Protein AF-A0A3C1M0F7-F1 (afdb_monomer)

Structure (mmCIF, N/CA/C/O backbone):
data_AF-A0A3C1M0F7-F1
#
_entry.id   AF-A0A3C1M0F7-F1
#
loop_
_atom_site.group_PDB
_atom_site.id
_atom_site.type_symbol
_atom_site.label_atom_id
_atom_site.label_alt_id
_atom_site.label_comp_id
_atom_site.label_asym_id
_atom_site.label_entity_id
_atom_site.label_seq_id
_atom_site.pdbx_PDB_ins_code
_atom_site.Cartn_x
_atom_site.Cartn_y
_atom_site.Cartn_z
_atom_site.occupancy
_atom_site.B_iso_or_equiv
_atom_site.auth_seq_id
_atom_site.auth_comp_id
_atom_site.auth_asym_id
_atom_site.auth_atom_id
_atom_site.pdbx_PDB_model_num
ATOM 1 N N . MET A 1 1 ? 25.701 -29.443 -44.023 1.00 39.25 1 MET A N 1
ATOM 2 C CA . MET A 1 1 ? 26.229 -28.386 -43.135 1.00 39.25 1 MET A CA 1
ATOM 3 C C . MET A 1 1 ? 25.124 -28.023 -42.163 1.00 39.25 1 MET A C 1
ATOM 5 O O . MET A 1 1 ? 24.220 -27.275 -42.509 1.00 39.25 1 MET A O 1
ATOM 9 N N . GLU A 1 2 ? 25.157 -28.676 -41.008 1.00 42.91 2 GLU A N 1
ATOM 10 C CA . GLU A 1 2 ? 24.205 -28.542 -39.907 1.00 42.91 2 GLU A CA 1
ATOM 11 C C . GLU A 1 2 ? 24.481 -27.215 -39.187 1.00 42.91 2 GLU A C 1
ATOM 13 O O . GLU A 1 2 ? 25.615 -26.969 -38.774 1.00 42.91 2 GLU A O 1
ATOM 18 N N . LYS A 1 3 ? 23.494 -26.314 -39.112 1.00 41.78 3 LYS A N 1
ATOM 19 C CA . LYS A 1 3 ? 23.607 -25.095 -38.301 1.00 41.78 3 LYS A CA 1
ATOM 20 C C . LYS A 1 3 ? 23.035 -25.389 -36.923 1.00 41.78 3 LYS A C 1
ATOM 22 O O . LYS A 1 3 ? 21.827 -25.522 -36.758 1.00 41.78 3 LYS A O 1
ATOM 27 N N . ASP A 1 4 ? 23.953 -25.509 -35.977 1.00 45.38 4 ASP A N 1
ATOM 28 C CA . ASP A 1 4 ? 23.699 -25.789 -34.575 1.00 45.38 4 ASP A CA 1
ATOM 29 C C . ASP A 1 4 ? 22.867 -24.676 -33.913 1.00 45.38 4 ASP A C 1
ATOM 31 O O . ASP A 1 4 ? 23.066 -23.475 -34.126 1.00 45.38 4 ASP A O 1
ATOM 35 N N . SER A 1 5 ? 21.887 -25.120 -33.136 1.00 54.31 5 SER A N 1
ATOM 36 C CA . SER A 1 5 ? 20.793 -24.347 -32.556 1.00 54.31 5 SER A CA 1
ATOM 37 C C . SER A 1 5 ? 21.135 -23.979 -31.113 1.00 54.31 5 SER A C 1
ATOM 39 O O . SER A 1 5 ? 20.641 -24.588 -30.171 1.00 54.31 5 SER A O 1
ATOM 41 N N . GLY A 1 6 ? 21.987 -22.977 -30.909 1.00 50.56 6 GLY A N 1
ATOM 42 C CA . GLY A 1 6 ? 22.406 -22.547 -29.571 1.00 50.56 6 GLY A CA 1
ATOM 43 C C . GLY A 1 6 ? 21.498 -21.486 -28.939 1.00 50.56 6 GLY A C 1
ATOM 44 O O . GLY A 1 6 ? 21.953 -20.367 -28.701 1.00 50.56 6 GLY A O 1
ATOM 45 N N . GLN A 1 7 ? 20.225 -21.784 -28.650 1.00 59.94 7 GLN A N 1
ATOM 46 C CA . GLN A 1 7 ? 19.413 -20.890 -27.808 1.00 59.94 7 GLN A CA 1
ATOM 47 C C . GLN A 1 7 ? 19.860 -21.018 -26.342 1.00 59.94 7 GLN A C 1
ATOM 49 O O . GLN A 1 7 ? 19.441 -21.920 -25.620 1.00 59.94 7 GLN A O 1
ATOM 54 N N . SER A 1 8 ? 20.728 -20.106 -25.896 1.00 62.81 8 SER A N 1
ATOM 55 C CA . SER A 1 8 ? 21.104 -19.972 -24.485 1.00 62.81 8 SER A CA 1
ATOM 56 C C . SER A 1 8 ? 19.873 -19.584 -23.662 1.00 62.81 8 SER A C 1
ATOM 58 O O . SER A 1 8 ? 19.395 -18.448 -23.708 1.00 62.81 8 SER A O 1
ATOM 60 N N . GLN A 1 9 ? 19.322 -20.562 -22.943 1.00 67.00 9 GLN A N 1
ATOM 61 C CA . GLN A 1 9 ? 18.141 -20.416 -22.100 1.00 67.00 9 GLN A CA 1
ATOM 62 C C . GLN A 1 9 ? 18.490 -19.499 -20.914 1.00 67.00 9 GLN A C 1
ATOM 64 O O . GLN A 1 9 ? 19.048 -19.933 -19.903 1.00 67.00 9 GLN A O 1
ATOM 69 N N . ARG A 1 10 ? 18.214 -18.195 -21.045 1.00 71.81 10 ARG A N 1
ATOM 70 C CA . ARG A 1 10 ? 18.418 -17.235 -19.953 1.00 71.81 10 ARG A CA 1
ATOM 71 C C . ARG A 1 10 ? 17.476 -17.590 -18.809 1.00 71.81 10 ARG A C 1
ATOM 73 O O . ARG A 1 10 ? 16.260 -17.471 -18.940 1.00 71.81 10 ARG A O 1
ATOM 80 N N . ARG A 1 11 ? 18.040 -18.024 -17.682 1.00 77.00 11 ARG A N 1
ATOM 81 C CA . ARG A 1 11 ? 17.268 -18.249 -16.458 1.00 77.00 11 ARG A CA 1
ATOM 82 C C . ARG A 1 11 ? 16.692 -16.910 -15.982 1.00 77.00 11 ARG A C 1
ATOM 84 O O . ARG A 1 11 ? 17.435 -15.927 -15.950 1.00 77.00 11 ARG A O 1
ATOM 91 N N . PRO A 1 12 ? 15.403 -16.848 -15.618 1.00 79.50 12 PRO A N 1
ATOM 92 C CA . PRO A 1 12 ? 14.827 -15.633 -15.064 1.00 79.50 12 PRO A CA 1
ATOM 93 C C . PRO A 1 12 ? 15.518 -15.284 -13.743 1.00 79.50 12 PRO A C 1
ATOM 95 O O . PRO A 1 12 ? 15.748 -16.150 -12.897 1.00 79.50 12 PRO A O 1
ATOM 98 N N . VAL A 1 13 ? 15.847 -14.006 -13.566 1.00 80.06 13 VAL A N 1
ATOM 99 C CA . VAL A 1 13 ? 16.295 -13.481 -12.274 1.00 80.06 13 VAL A CA 1
ATOM 100 C C . VAL A 1 13 ? 15.063 -13.336 -11.388 1.00 80.06 13 VAL A C 1
ATOM 102 O O . VAL A 1 13 ? 14.140 -12.598 -11.727 1.00 80.06 13 VAL A O 1
ATOM 105 N N . VAL A 1 14 ? 15.044 -14.045 -10.262 1.00 78.75 14 VAL A N 1
ATOM 106 C CA . VAL A 1 14 ? 13.967 -13.952 -9.270 1.00 78.75 14 VAL A CA 1
ATOM 107 C C . VAL A 1 14 ? 14.409 -12.992 -8.172 1.00 78.75 14 VAL A C 1
ATOM 109 O O . VAL A 1 14 ? 15.359 -13.272 -7.445 1.00 78.75 14 VAL A O 1
ATOM 112 N N . PHE A 1 15 ? 13.727 -11.853 -8.057 1.00 74.94 15 PHE A N 1
ATOM 113 C CA . PHE A 1 15 ? 13.923 -10.904 -6.964 1.00 74.94 15 PHE A CA 1
ATOM 114 C C . PHE A 1 15 ? 12.846 -11.127 -5.897 1.00 74.94 15 PHE A C 1
ATOM 116 O O . PHE A 1 15 ? 11.655 -11.023 -6.189 1.00 74.94 15 PHE A O 1
ATOM 123 N N . GLN A 1 16 ? 13.258 -11.425 -4.664 1.00 80.06 16 GLN A N 1
ATOM 124 C CA . GLN A 1 16 ? 12.366 -11.565 -3.513 1.00 80.06 16 GLN A CA 1
ATOM 125 C C . GLN A 1 16 ? 12.763 -10.551 -2.442 1.00 80.06 16 GLN A C 1
ATOM 127 O O . GLN A 1 16 ? 13.928 -10.450 -2.067 1.00 80.06 16 GLN A O 1
ATOM 132 N N . HIS A 1 17 ? 11.781 -9.819 -1.925 1.00 75.31 17 HIS A N 1
ATOM 133 C CA . HIS A 1 17 ? 11.976 -8.826 -0.877 1.00 75.31 17 HIS A CA 1
ATOM 134 C C . HIS A 1 17 ? 10.872 -8.958 0.174 1.00 75.31 17 HIS A C 1
ATOM 136 O O . HIS A 1 17 ? 9.712 -9.197 -0.165 1.00 75.31 17 HIS A O 1
ATOM 142 N N . ARG A 1 18 ? 11.230 -8.797 1.452 1.00 88.06 18 ARG A N 1
ATOM 143 C CA . ARG A 1 18 ? 10.291 -8.735 2.577 1.00 88.06 18 ARG A CA 1
ATOM 144 C C . ARG A 1 18 ? 10.555 -7.449 3.345 1.00 88.06 18 ARG A C 1
ATOM 146 O O . ARG A 1 18 ? 11.685 -7.200 3.746 1.00 88.06 18 ARG A O 1
ATOM 153 N N . TYR A 1 19 ? 9.505 -6.676 3.579 1.00 86.00 19 TYR A N 1
ATOM 154 C CA . TYR A 1 19 ? 9.568 -5.432 4.335 1.00 86.00 19 TYR A CA 1
ATOM 155 C C . TYR A 1 19 ? 8.420 -5.365 5.337 1.00 86.00 19 TYR A C 1
ATOM 157 O O . TYR A 1 19 ? 7.318 -5.832 5.048 1.00 86.00 19 TYR A O 1
ATOM 165 N N . VAL A 1 20 ? 8.693 -4.791 6.507 1.00 91.00 20 VAL A N 1
ATOM 166 C CA . VAL A 1 20 ? 7.697 -4.455 7.528 1.00 91.00 20 VAL A CA 1
ATOM 167 C C . VAL A 1 20 ? 7.938 -3.003 7.918 1.00 91.00 20 VAL A C 1
ATOM 169 O O . VAL A 1 20 ? 9.059 -2.638 8.268 1.00 91.00 20 VAL A O 1
ATOM 172 N N . GLY A 1 21 ? 6.893 -2.186 7.830 1.00 87.00 21 GLY A N 1
ATOM 173 C CA . GLY A 1 21 ? 6.900 -0.793 8.265 1.00 87.00 21 GLY A CA 1
ATOM 174 C C . GLY A 1 21 ? 5.827 -0.554 9.321 1.00 87.00 21 GLY A C 1
ATOM 175 O O . GLY A 1 21 ? 4.852 -1.302 9.396 1.00 87.00 21 GLY A O 1
ATOM 176 N N . TYR A 1 22 ? 6.010 0.498 10.114 1.00 91.44 22 TYR A N 1
ATOM 177 C CA . TYR A 1 22 ? 5.020 0.994 11.069 1.00 91.44 22 TYR A CA 1
ATOM 178 C C . TYR A 1 22 ? 4.492 2.345 10.587 1.00 91.44 22 TYR A C 1
ATOM 180 O O . TYR A 1 22 ? 5.242 3.136 10.014 1.00 91.44 22 TYR A O 1
ATOM 188 N N . MET A 1 23 ? 3.203 2.599 10.803 1.00 87.94 23 MET A N 1
ATOM 189 C CA . MET A 1 23 ? 2.550 3.860 10.461 1.00 87.94 23 MET A CA 1
ATOM 190 C C . MET A 1 23 ? 1.507 4.181 11.525 1.00 87.94 23 MET A C 1
ATOM 192 O O . MET A 1 23 ? 0.605 3.379 11.762 1.00 87.94 23 MET A O 1
ATOM 196 N N . ASP A 1 24 ? 1.611 5.369 12.110 1.00 93.69 24 ASP A N 1
ATOM 197 C CA . ASP A 1 24 ? 0.589 5.899 13.005 1.00 93.69 24 ASP A CA 1
ATOM 198 C C . ASP A 1 24 ? -0.530 6.549 12.185 1.00 93.69 24 ASP A C 1
ATOM 200 O O . ASP A 1 24 ? 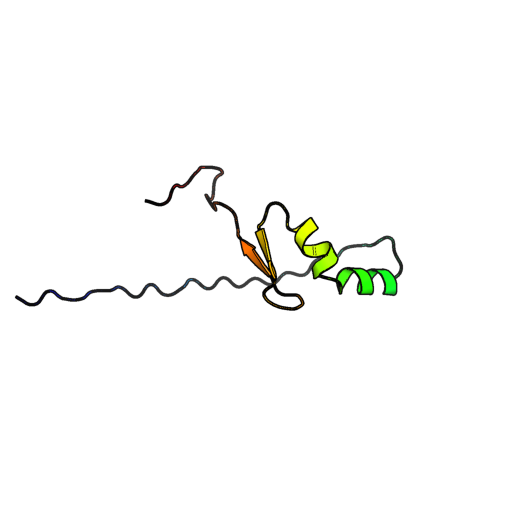-0.278 7.324 11.259 1.00 93.69 24 ASP A O 1
ATOM 204 N N . LEU A 1 25 ? -1.781 6.234 12.523 1.00 91.62 25 LEU A N 1
ATOM 205 C CA . LEU A 1 25 ? -2.966 6.769 11.856 1.00 91.62 25 LEU A CA 1
ATOM 206 C C . LEU A 1 25 ? -3.858 7.492 12.865 1.00 91.62 25 LEU A C 1
ATOM 208 O O . LEU A 1 25 ? -4.207 6.943 13.906 1.00 91.62 25 LEU A O 1
ATOM 212 N N . LEU A 1 26 ? -4.278 8.713 12.525 1.00 95.56 26 LEU A N 1
ATOM 213 C CA . LEU A 1 26 ? -5.211 9.517 13.325 1.00 95.56 26 LEU A CA 1
ATOM 214 C C . LEU A 1 26 ? -6.665 9.072 13.098 1.00 95.56 26 LEU A C 1
ATOM 216 O O . LEU A 1 26 ? -7.499 9.829 12.603 1.00 95.56 26 LEU A O 1
ATOM 220 N N . THR A 1 27 ? -6.964 7.815 13.413 1.00 95.62 27 THR A N 1
ATOM 221 C CA . THR A 1 27 ? -8.312 7.239 13.344 1.00 95.62 27 THR A CA 1
ATOM 222 C C . THR A 1 27 ? -8.435 6.068 14.321 1.00 95.62 27 THR A C 1
ATOM 224 O O . THR A 1 27 ? -7.436 5.604 14.872 1.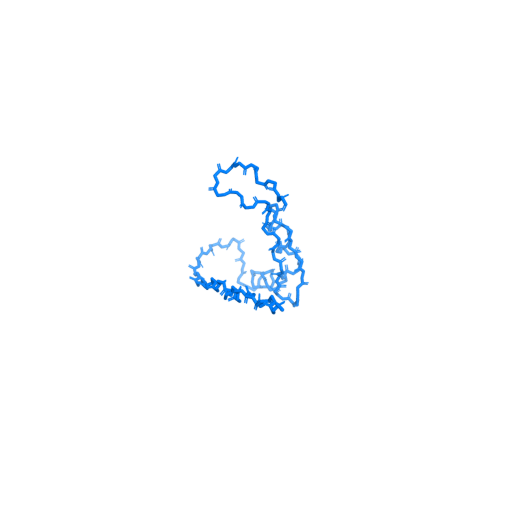00 95.62 27 THR A O 1
ATOM 227 N N . ASP A 1 28 ? -9.653 5.585 14.562 1.00 96.81 28 ASP A N 1
ATOM 228 C CA . ASP A 1 28 ? -9.839 4.369 15.344 1.00 96.81 28 ASP A CA 1
ATOM 229 C C . ASP A 1 28 ? -9.423 3.125 14.545 1.00 96.81 28 ASP A C 1
ATOM 231 O O . ASP A 1 28 ? -9.415 3.096 13.311 1.00 96.81 28 ASP A O 1
ATOM 235 N N . GLN A 1 29 ? -9.104 2.059 15.275 1.00 95.50 29 GLN A N 1
ATOM 236 C CA . GLN A 1 29 ? -8.581 0.829 14.692 1.00 95.50 29 GLN A CA 1
ATOM 237 C C . GLN A 1 29 ? -9.524 0.202 13.655 1.00 95.50 29 GLN A C 1
ATOM 239 O O . GLN A 1 29 ? -9.054 -0.303 12.636 1.00 95.50 29 GLN A O 1
ATOM 244 N N . LYS A 1 30 ? -10.843 0.218 13.888 1.00 96.88 30 LYS A N 1
ATOM 245 C 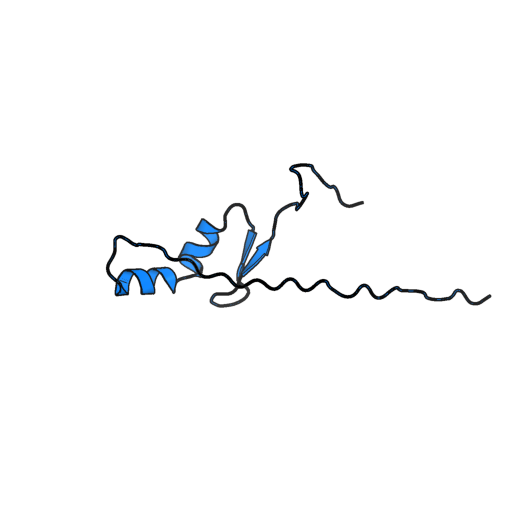CA . LYS A 1 30 ? -11.801 -0.432 12.980 1.00 96.88 30 LYS A CA 1
ATOM 246 C C . LYS A 1 30 ? -11.892 0.333 11.668 1.00 96.88 30 LYS A C 1
ATOM 248 O O . LYS A 1 30 ? -11.881 -0.284 10.606 1.00 96.88 30 LYS A O 1
ATOM 253 N N . THR A 1 31 ? -11.923 1.660 11.745 1.00 96.12 31 THR A N 1
ATOM 254 C CA . THR A 1 31 ? -11.918 2.525 10.562 1.00 96.12 31 THR A CA 1
ATOM 255 C C . THR A 1 31 ? -10.618 2.386 9.771 1.00 96.12 31 THR A C 1
ATOM 257 O O . THR A 1 31 ? -10.672 2.269 8.545 1.00 96.12 31 THR A O 1
ATOM 260 N N . ALA A 1 32 ? -9.463 2.324 10.446 1.00 94.31 32 ALA A N 1
ATOM 261 C CA . ALA A 1 32 ? -8.177 2.086 9.788 1.00 94.31 32 ALA A CA 1
ATOM 262 C C . ALA A 1 32 ? -8.164 0.761 9.014 1.00 94.31 32 ALA A C 1
ATOM 264 O O . ALA A 1 32 ? -7.832 0.749 7.829 1.00 94.31 32 ALA A O 1
ATOM 265 N N . ILE A 1 33 ? -8.553 -0.337 9.669 1.00 94.25 33 ILE A N 1
ATOM 266 C CA . ILE A 1 33 ? -8.569 -1.673 9.060 1.00 94.25 33 ILE A CA 1
ATOM 267 C C . ILE A 1 33 ? -9.520 -1.698 7.862 1.00 94.25 33 ILE A C 1
ATOM 269 O O . ILE A 1 33 ? -9.104 -2.068 6.770 1.00 94.25 33 ILE A O 1
ATOM 273 N N . ALA A 1 34 ? -10.755 -1.212 8.023 1.00 94.94 34 ALA A N 1
ATOM 274 C CA . ALA A 1 34 ? -11.738 -1.200 6.941 1.00 94.94 34 ALA A CA 1
ATOM 275 C C . ALA A 1 34 ? -11.275 -0.376 5.725 1.00 94.94 34 ALA A C 1
ATOM 277 O O . ALA A 1 34 ? -11.513 -0.770 4.584 1.00 94.94 34 ALA A O 1
ATOM 278 N N . TYR A 1 35 ? -10.602 0.757 5.954 1.00 92.88 35 TYR A N 1
ATOM 279 C CA . TYR A 1 35 ? -10.038 1.557 4.867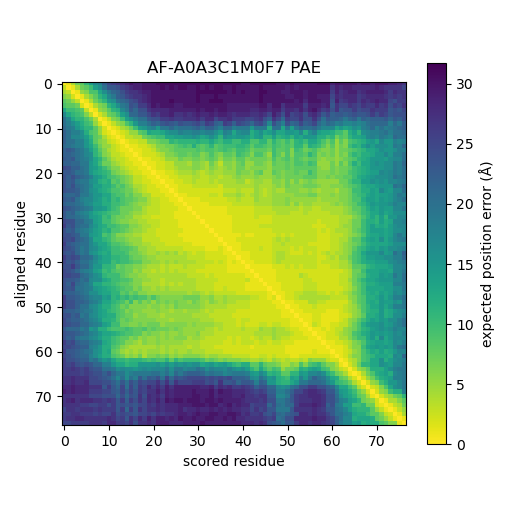 1.00 92.88 35 TYR A CA 1
ATOM 280 C C . TYR A 1 35 ? -8.889 0.833 4.156 1.00 92.88 35 TYR A C 1
ATOM 282 O O . TYR A 1 35 ? -8.831 0.852 2.926 1.00 92.88 35 TYR A O 1
ATOM 290 N N . LE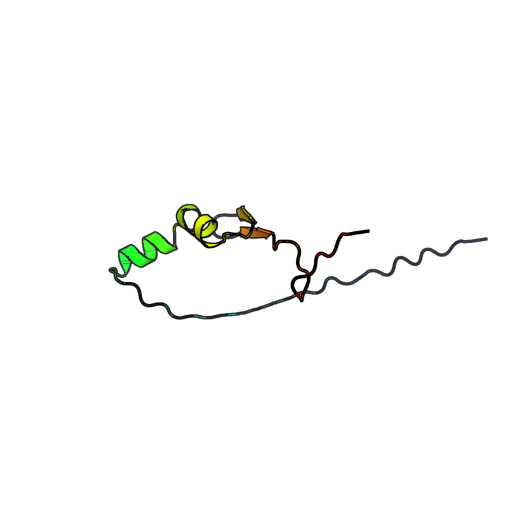U A 1 36 ? -7.975 0.214 4.911 1.00 91.44 36 LEU A N 1
ATOM 291 C CA . LEU A 1 36 ? -6.810 -0.470 4.350 1.00 91.44 36 LEU A CA 1
ATOM 292 C C . LEU A 1 36 ? -7.195 -1.757 3.605 1.00 91.44 36 LEU A C 1
ATOM 294 O O . LEU A 1 36 ? -6.633 -2.010 2.538 1.00 91.44 36 LEU A O 1
ATOM 298 N N . ASP A 1 37 ? -8.195 -2.496 4.090 1.00 92.94 37 ASP A N 1
ATOM 299 C CA . ASP A 1 37 ? -8.706 -3.713 3.445 1.00 92.94 37 ASP A CA 1
ATOM 300 C C . ASP A 1 37 ? -9.374 -3.430 2.085 1.00 92.94 37 ASP A C 1
ATOM 302 O O . ASP A 1 37 ? -9.347 -4.278 1.189 1.00 92.94 37 ASP A O 1
ATOM 306 N N . ASP A 1 38 ? -9.899 -2.218 1.864 1.00 92.56 38 ASP A N 1
ATOM 307 C CA . ASP A 1 38 ? -10.445 -1.774 0.571 1.00 92.56 38 ASP A CA 1
ATOM 308 C C . ASP A 1 38 ? -9.335 -1.313 -0.401 1.00 92.56 38 ASP A C 1
ATOM 310 O O . ASP A 1 38 ? -9.285 -0.174 -0.884 1.00 92.56 38 ASP A O 1
ATOM 314 N N . HIS A 1 39 ? -8.411 -2.231 -0.694 1.00 91.31 39 HIS A N 1
ATOM 315 C CA . HIS A 1 39 ? -7.280 -2.039 -1.607 1.00 91.31 39 HIS A CA 1
ATOM 316 C C . HIS A 1 39 ? -7.659 -1.375 -2.948 1.00 91.31 39 HIS A C 1
ATOM 318 O O . HIS A 1 39 ? -7.000 -0.395 -3.328 1.00 91.31 39 HIS A O 1
ATOM 324 N N . PRO A 1 40 ? -8.707 -1.828 -3.676 1.00 88.94 40 PRO A N 1
ATOM 325 C CA . PRO A 1 40 ? -9.085 -1.241 -4.963 1.00 88.94 40 PRO A CA 1
ATOM 326 C C . PRO A 1 40 ? -9.406 0.247 -4.885 1.00 88.94 40 PRO A C 1
ATOM 328 O O . PRO A 1 40 ? -9.153 0.979 -5.850 1.00 88.94 40 PRO A O 1
ATOM 331 N N . ARG A 1 41 ? -9.926 0.706 -3.741 1.00 89.50 41 ARG A N 1
ATOM 332 C CA . ARG A 1 41 ? -10.277 2.104 -3.535 1.00 89.50 41 ARG A CA 1
ATOM 333 C C . ARG A 1 41 ? -9.037 2.972 -3.433 1.00 89.50 41 ARG A C 1
ATOM 335 O O . ARG A 1 41 ? -8.975 3.985 -4.125 1.00 89.50 41 ARG A O 1
ATOM 342 N N . TRP A 1 42 ? -8.060 2.629 -2.598 1.00 91.19 42 TRP A N 1
ATOM 343 C CA . TRP A 1 42 ? -6.954 3.544 -2.290 1.00 91.19 42 TRP A CA 1
ATOM 344 C C . TRP A 1 42 ? -5.649 3.244 -3.028 1.00 91.19 42 TRP A C 1
ATOM 346 O O . TRP A 1 42 ? -4.966 4.187 -3.439 1.00 91.19 42 TRP A O 1
ATOM 356 N N . PHE A 1 43 ? -5.318 1.973 -3.264 1.00 92.38 43 PHE A N 1
ATOM 357 C CA . PHE A 1 43 ? -3.972 1.576 -3.681 1.00 92.38 43 PHE A CA 1
ATOM 358 C C . PHE A 1 43 ? -3.559 2.200 -5.016 1.00 92.38 43 PHE A C 1
ATOM 360 O O . PHE A 1 43 ? -2.510 2.832 -5.114 1.00 92.38 43 PHE A O 1
ATOM 367 N N . ARG A 1 44 ? -4.421 2.129 -6.039 1.00 89.75 44 ARG A N 1
ATOM 368 C CA . ARG A 1 44 ? -4.132 2.688 -7.376 1.00 89.75 44 ARG A CA 1
ATOM 369 C C . ARG A 1 44 ? -3.934 4.207 -7.367 1.00 89.75 44 ARG A C 1
ATOM 371 O O . ARG A 1 44 ? -3.254 4.735 -8.243 1.00 89.75 44 ARG A O 1
ATOM 378 N N . ARG A 1 45 ? -4.524 4.920 -6.397 1.00 90.38 45 ARG A N 1
ATOM 379 C CA . ARG A 1 45 ? -4.300 6.365 -6.233 1.00 90.38 45 ARG A CA 1
ATOM 380 C C . ARG A 1 45 ? -2.908 6.637 -5.674 1.00 90.38 45 ARG A C 1
ATOM 382 O O . ARG A 1 45 ? -2.228 7.522 -6.185 1.00 90.38 45 ARG A O 1
ATOM 389 N N . CYS A 1 46 ? -2.501 5.867 -4.668 1.00 89.56 46 CYS A N 1
ATOM 390 C CA . CYS A 1 46 ? -1.202 5.990 -4.006 1.00 89.56 46 CYS A CA 1
ATOM 391 C C . CYS A 1 46 ? -0.043 5.449 -4.854 1.00 89.56 46 CYS A C 1
ATOM 393 O O . CYS A 1 46 ? 1.071 5.937 -4.734 1.00 89.56 46 CYS A O 1
ATOM 395 N N . ALA A 1 47 ? -0.302 4.482 -5.736 1.00 88.38 47 ALA A N 1
ATOM 396 C CA . ALA A 1 47 ? 0.711 3.879 -6.598 1.00 88.38 47 ALA A CA 1
ATOM 397 C C . ALA A 1 47 ? 1.176 4.795 -7.745 1.00 88.38 47 ALA A C 1
ATOM 399 O O . ALA A 1 47 ? 2.109 4.439 -8.459 1.00 88.38 47 ALA A O 1
ATOM 400 N N . LYS A 1 48 ? 0.561 5.969 -7.947 1.00 83.94 48 LYS A N 1
ATOM 401 C CA . LYS A 1 48 ? 1.019 6.934 -8.957 1.00 83.94 48 LYS A CA 1
ATOM 402 C C . LYS A 1 48 ? 2.478 7.349 -8.681 1.00 83.94 48 LYS A C 1
ATOM 404 O O . LYS A 1 48 ? 2.819 7.589 -7.527 1.00 83.94 48 LYS A O 1
ATOM 409 N N . PRO A 1 49 ? 3.332 7.478 -9.716 1.00 82.62 49 PRO A N 1
ATOM 410 C CA . PRO A 1 49 ? 3.017 7.440 -11.150 1.00 82.62 49 PRO A CA 1
ATOM 411 C C . PRO A 1 49 ? 3.031 6.035 -11.782 1.00 82.62 49 PRO A C 1
ATOM 413 O O . PRO A 1 49 ? 2.895 5.923 -12.998 1.00 82.62 49 PRO A O 1
ATOM 416 N N . LEU A 1 50 ? 3.202 4.966 -10.999 1.00 86.19 50 LEU A N 1
ATOM 417 C CA . LEU A 1 50 ? 3.240 3.600 -11.520 1.00 86.19 50 LEU A CA 1
ATOM 418 C C . LEU A 1 50 ? 1.870 3.189 -12.076 1.00 86.19 50 LEU A C 1
ATOM 420 O O . LEU A 1 50 ? 0.817 3.525 -11.521 1.00 86.19 50 LEU A O 1
ATOM 424 N N . ARG A 1 51 ? 1.876 2.407 -13.162 1.00 85.69 51 ARG A N 1
ATOM 425 C CA . ARG A 1 51 ? 0.659 1.738 -13.640 1.00 85.69 51 ARG A CA 1
ATOM 426 C C . ARG A 1 51 ? 0.369 0.580 -12.691 1.00 85.69 51 ARG A C 1
ATOM 428 O O . ARG A 1 51 ? 1.194 -0.312 -12.569 1.00 85.69 51 ARG A O 1
ATOM 435 N N . ALA A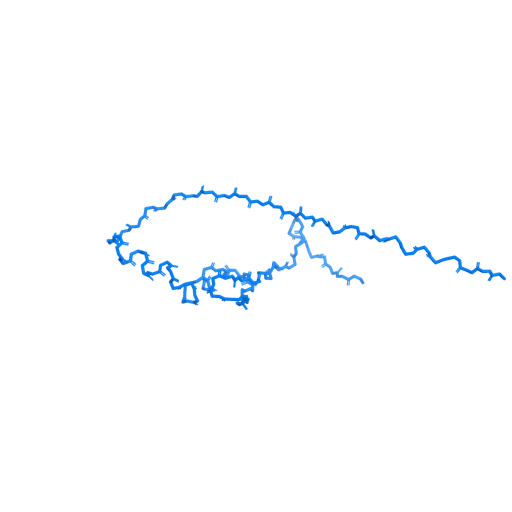 1 52 ? -0.787 0.582 -12.037 1.00 90.38 52 ALA A N 1
ATOM 436 C CA . ALA A 1 52 ? -1.210 -0.498 -11.148 1.00 90.38 52 ALA A CA 1
ATOM 437 C C . ALA A 1 52 ? -2.463 -1.183 -11.706 1.00 90.38 52 ALA A C 1
ATOM 439 O O . ALA A 1 52 ? -3.556 -0.599 -11.696 1.00 90.38 52 ALA A O 1
ATOM 440 N N . GLU A 1 53 ? -2.292 -2.411 -12.194 1.00 91.06 53 GLU A N 1
ATOM 441 C CA . GLU A 1 53 ? -3.361 -3.229 -12.769 1.00 91.06 53 GLU A CA 1
ATOM 442 C C . GLU A 1 53 ? -3.759 -4.339 -11.799 1.00 91.06 53 GLU A C 1
ATOM 444 O O . GLU A 1 53 ? -2.885 -5.082 -11.356 1.00 91.06 53 GLU A O 1
ATOM 449 N N . PRO A 1 54 ? -5.043 -4.468 -11.431 1.00 91.25 54 PRO A N 1
ATOM 450 C CA . PRO A 1 54 ? -5.481 -5.548 -10.557 1.00 91.25 54 PRO A CA 1
ATOM 451 C C . PRO A 1 54 ? -5.234 -6.914 -11.207 1.00 91.25 54 PRO A C 1
ATOM 453 O O . PRO A 1 54 ? -5.611 -7.129 -12.357 1.00 91.25 54 PRO A O 1
ATOM 456 N N . ILE A 1 55 ? -4.654 -7.843 -10.448 1.00 93.62 55 ILE A N 1
ATOM 457 C CA . ILE A 1 55 ? -4.528 -9.267 -10.824 1.00 93.62 55 ILE A CA 1
ATOM 458 C C . ILE A 1 55 ? -5.319 -10.182 -9.875 1.00 93.62 55 ILE A C 1
ATOM 460 O O . ILE A 1 55 ? -5.210 -11.402 -9.928 1.00 93.62 55 ILE A O 1
ATOM 464 N N . GLY A 1 56 ? -6.104 -9.581 -8.983 1.00 89.12 56 GLY A N 1
ATOM 465 C CA . GLY A 1 56 ? -6.922 -10.241 -7.976 1.00 89.12 56 GLY A CA 1
ATOM 466 C C . GLY A 1 56 ? -7.507 -9.204 -7.020 1.00 89.12 56 GLY A C 1
ATOM 467 O O . GLY A 1 56 ? -7.570 -8.019 -7.346 1.00 89.12 56 GLY A O 1
ATOM 468 N N . THR A 1 57 ? -7.904 -9.645 -5.827 1.00 86.19 57 THR A N 1
ATOM 469 C CA . THR A 1 57 ? -8.548 -8.777 -4.827 1.00 86.19 57 THR A CA 1
ATOM 470 C C . THR A 1 57 ? -7.588 -7.742 -4.234 1.00 86.19 57 THR A C 1
ATOM 472 O O . THR A 1 57 ? -7.929 -6.567 -4.140 1.00 86.19 57 THR A O 1
ATOM 475 N N . THR A 1 58 ? -6.377 -8.162 -3.862 1.00 89.44 58 THR A N 1
ATOM 476 C CA . THR A 1 58 ? -5.354 -7.304 -3.226 1.00 89.44 58 THR A CA 1
ATOM 477 C C . THR A 1 58 ? -4.036 -7.263 -4.002 1.00 89.44 58 THR A C 1
ATOM 479 O O . THR A 1 58 ? -3.142 -6.484 -3.677 1.00 89.44 58 THR A O 1
ATOM 482 N N . GLY A 1 59 ? -3.906 -8.097 -5.037 1.00 89.88 59 GLY A N 1
ATOM 483 C CA . GLY A 1 59 ? -2.717 -8.191 -5.877 1.00 89.88 59 GLY A CA 1
ATOM 484 C C . GLY A 1 59 ? -2.768 -7.239 -7.067 1.00 89.88 59 GLY A C 1
ATOM 485 O O . GLY A 1 59 ? -3.804 -7.112 -7.725 1.00 89.88 59 GLY A O 1
ATOM 486 N N . TYR A 1 60 ? -1.624 -6.630 -7.388 1.00 91.81 60 TYR A N 1
ATOM 487 C CA . TYR A 1 60 ? -1.481 -5.729 -8.530 1.00 91.81 60 TYR A CA 1
ATOM 488 C C . TYR A 1 60 ? -0.226 -6.043 -9.342 1.00 91.81 60 TYR A C 1
ATOM 490 O O . TYR A 1 60 ? 0.862 -6.188 -8.784 1.00 91.81 60 TYR A O 1
ATOM 498 N N . ALA A 1 61 ? -0.368 -6.068 -10.665 1.00 89.94 61 ALA A N 1
ATOM 499 C CA . ALA A 1 61 ? 0.757 -5.930 -11.571 1.00 89.94 61 ALA A CA 1
ATOM 500 C C . ALA A 1 61 ? 1.158 -4.450 -11.611 1.00 89.94 61 ALA A C 1
ATOM 502 O O . ALA A 1 61 ? 0.369 -3.583 -12.002 1.00 89.94 61 ALA A O 1
ATOM 503 N N . LEU A 1 62 ? 2.378 -4.161 -11.160 1.00 86.12 62 LEU A N 1
ATOM 504 C CA . LEU A 1 62 ? 2.941 -2.818 -11.184 1.00 86.12 62 LEU A CA 1
ATOM 505 C C . LEU A 1 62 ? 3.819 -2.656 -12.423 1.00 86.12 62 LEU A C 1
ATOM 507 O O . LEU A 1 62 ? 4.884 -3.260 -12.534 1.00 86.12 62 LEU A O 1
ATOM 511 N N . GLY A 1 63 ? 3.380 -1.808 -13.346 1.00 80.25 63 GLY A N 1
ATOM 512 C CA . GLY A 1 63 ? 4.223 -1.283 -14.404 1.00 80.25 63 GLY A CA 1
ATOM 513 C C . GLY A 1 63 ? 5.214 -0.305 -13.794 1.00 80.25 63 GLY A C 1
ATOM 514 O O . GLY A 1 63 ? 4.880 0.861 -13.562 1.00 80.25 63 GLY A O 1
ATOM 515 N N . VAL A 1 64 ? 6.429 -0.779 -13.531 1.00 67.38 64 VAL A N 1
ATOM 516 C CA . VAL A 1 64 ? 7.567 0.115 -13.335 1.00 67.38 64 VAL A CA 1
ATOM 517 C C . VA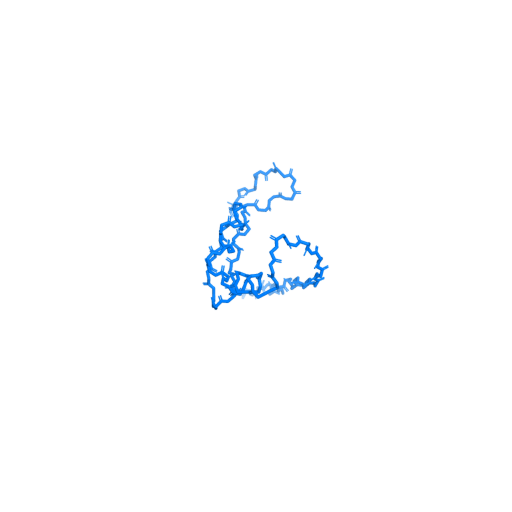L A 1 64 ? 7.750 0.840 -14.669 1.00 67.38 64 VAL A C 1
ATOM 519 O O . VAL A 1 64 ? 7.755 0.196 -15.718 1.00 67.38 64 VAL A O 1
ATOM 522 N N . GLY A 1 65 ? 7.790 2.176 -14.665 1.00 60.53 65 GLY A N 1
ATOM 523 C CA . GLY A 1 65 ? 8.066 2.953 -15.882 1.00 60.53 65 GLY A CA 1
ATOM 524 C C . GLY A 1 65 ? 9.421 2.573 -16.498 1.00 60.53 65 GLY A C 1
ATOM 525 O O . GLY A 1 65 ? 10.066 1.633 -16.048 1.00 60.53 65 GLY A O 1
ATOM 526 N N . ARG A 1 66 ? 9.906 3.304 -17.513 1.00 53.62 66 ARG A N 1
ATOM 527 C CA . ARG A 1 66 ? 11.268 3.092 -18.052 1.00 53.62 66 ARG A CA 1
ATOM 528 C C . ARG A 1 66 ? 12.295 3.063 -16.904 1.00 53.62 66 ARG A C 1
ATOM 530 O O . ARG A 1 66 ? 12.623 4.103 -16.341 1.00 53.62 66 ARG A O 1
ATOM 537 N N . VAL A 1 67 ? 12.786 1.873 -16.551 1.00 51.03 67 VAL A N 1
ATOM 538 C CA . VAL A 1 67 ? 13.783 1.675 -15.491 1.00 51.03 67 VAL A CA 1
ATOM 539 C C . VAL A 1 67 ? 15.164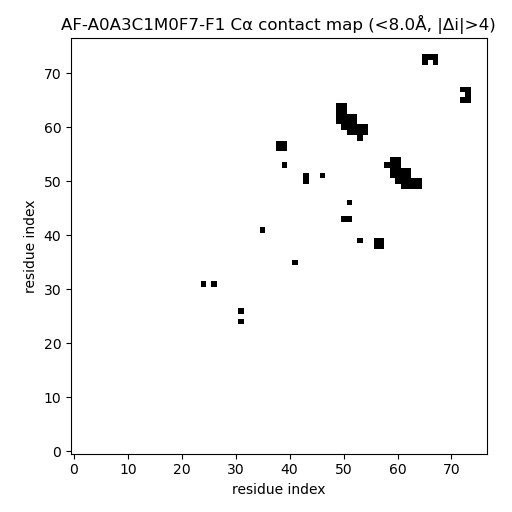 1.863 -16.109 1.00 51.03 67 VAL A C 1
ATOM 541 O O . VAL A 1 67 ? 15.831 0.907 -16.483 1.00 51.03 67 VAL A O 1
ATOM 544 N N . GLY A 1 68 ? 15.575 3.119 -16.274 1.00 46.50 68 GLY A N 1
ATOM 545 C CA . GLY A 1 68 ? 16.977 3.475 -16.467 1.00 46.50 68 GLY A CA 1
ATOM 546 C C . GLY A 1 68 ? 17.563 3.798 -15.099 1.00 46.50 68 GLY A C 1
ATOM 547 O O . GLY A 1 68 ? 17.113 4.747 -14.463 1.00 46.50 68 GLY A O 1
ATOM 548 N N . ALA A 1 69 ? 18.542 3.023 -14.631 1.00 46.75 69 ALA A N 1
ATOM 549 C CA . ALA A 1 69 ? 19.086 3.079 -13.267 1.00 46.75 69 ALA A CA 1
ATOM 550 C C . ALA A 1 69 ? 19.685 4.437 -12.822 1.00 46.75 69 ALA A C 1
ATOM 552 O O . ALA A 1 69 ? 20.172 4.540 -11.705 1.00 46.75 69 ALA A O 1
ATOM 553 N N . PHE A 1 70 ? 19.654 5.481 -13.656 1.00 47.34 70 PHE A N 1
ATOM 554 C CA . PHE A 1 70 ? 20.350 6.748 -13.412 1.00 47.34 70 PHE A CA 1
ATOM 555 C C . PHE A 1 70 ? 19.625 7.999 -13.939 1.00 47.34 70 PHE A C 1
ATOM 557 O O . PHE A 1 70 ? 20.249 9.042 -14.089 1.00 47.34 70 PHE A O 1
ATOM 564 N N . GLY A 1 71 ? 18.321 7.940 -14.233 1.00 41.88 71 GLY A N 1
ATOM 565 C CA . GLY A 1 71 ? 17.621 9.110 -14.787 1.00 41.88 71 GLY A CA 1
ATOM 566 C C . GLY A 1 71 ? 17.957 9.401 -16.257 1.00 41.88 71 GLY A C 1
ATOM 567 O O . GLY A 1 71 ? 17.807 10.531 -16.710 1.00 41.88 71 GLY A O 1
ATOM 568 N N . PHE A 1 72 ? 18.365 8.382 -17.019 1.00 44.47 72 PHE A N 1
ATOM 569 C CA . PHE A 1 72 ? 18.539 8.479 -18.470 1.00 44.47 72 PHE A CA 1
ATOM 570 C C . PHE A 1 72 ? 17.577 7.554 -19.214 1.00 44.47 72 PHE A C 1
ATOM 572 O O . PHE A 1 72 ? 17.269 6.445 -18.768 1.00 44.47 72 PHE A O 1
ATOM 579 N N . TYR A 1 73 ? 17.108 8.042 -20.363 1.00 44.47 73 TYR A N 1
ATOM 580 C CA . TYR A 1 73 ? 16.268 7.316 -21.305 1.00 44.47 73 TYR A CA 1
ATOM 581 C C . TYR A 1 73 ? 17.036 6.132 -21.894 1.00 44.47 73 TYR A C 1
ATOM 583 O O . TYR A 1 73 ? 18.045 6.325 -22.565 1.00 44.47 73 TYR A O 1
ATOM 591 N N . VAL A 1 74 ? 16.533 4.915 -21.685 1.00 49.84 74 VAL A N 1
ATOM 592 C CA . VAL A 1 74 ? 16.960 3.748 -22.465 1.00 49.84 74 VAL A CA 1
ATOM 593 C C . VAL A 1 74 ? 15.826 3.416 -23.432 1.00 49.84 74 VAL A C 1
ATOM 595 O O . VAL A 1 74 ? 14.738 3.004 -23.019 1.00 49.84 74 VAL A O 1
ATOM 598 N N . GLU A 1 75 ? 16.041 3.688 -24.716 1.00 35.72 75 GLU A N 1
ATOM 599 C CA . GLU A 1 75 ? 15.184 3.186 -25.791 1.00 35.72 75 GLU A CA 1
ATOM 600 C C . GLU A 1 75 ? 15.526 1.719 -26.073 1.00 35.72 75 GLU A C 1
ATOM 602 O O . GLU A 1 75 ? 16.710 1.381 -26.123 1.00 35.72 75 GLU A O 1
ATOM 607 N N . PRO A 1 76 ? 14.527 0.828 -26.220 1.00 44.41 76 PRO A N 1
ATOM 608 C CA . PRO A 1 76 ? 14.791 -0.529 -26.673 1.00 44.41 76 PRO A CA 1
ATOM 609 C C . PRO A 1 76 ? 15.164 -0.492 -28.162 1.00 44.41 76 PRO A C 1
ATOM 611 O O . PRO A 1 76 ? 14.435 0.107 -28.952 1.00 44.41 76 PRO A O 1
ATOM 614 N N . GLN A 1 77 ? 16.296 -1.108 -28.516 1.00 42.47 77 GLN A N 1
ATOM 615 C CA . GLN A 1 77 ? 16.604 -1.479 -29.902 1.00 42.47 77 GLN A CA 1
ATOM 616 C C . GLN A 1 77 ? 15.863 -2.754 -30.294 1.00 42.47 77 GLN A C 1
ATOM 618 O O . GLN A 1 77 ? 15.711 -3.629 -29.408 1.00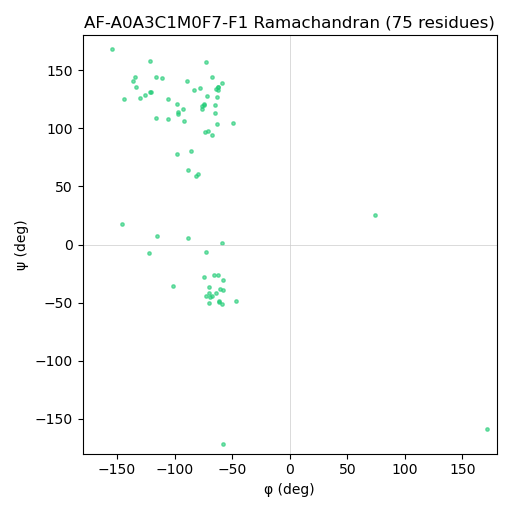 42.47 77 GLN A O 1
#

Foldseek 3Di:
DDDDDDPPPDDDDDDDDDDDDDDDDPDDPVVVVVVVQQQVVPVCVVLPPWDWDDPDSNDTDTHDDQPDPPPDDDDDD

Solvent-accessible surface area (backbone atoms only — not comparable to full-atom values): 5565 Å² total; per-residue (Å²): 137,87,82,81,83,82,79,78,79,76,74,81,85,83,85,84,86,86,87,87,86,87,83,91,68,103,62,56,70,67,61,49,50,58,57,62,73,41,33,77,76,50,46,58,69,69,47,56,93,41,49,65,43,77,75,56,82,82,46,63,51,68,44,74,67,91,84,36,99,77,86,50,91,74,78,88,130

Sequence (77 aa):
MEKDSGQSQRRPVVFQHRYVGYMDLLTDQKTAIAYLDDHPRWFRRCAKPLRAEPIGTTGYALGVGRVGAFGFYVEPQ

Mean predicted aligned error: 12.33 Å

Secondary structure (DSSP, 8-state):
----------PPP------------SS-HHHHHHHHH-HHHHHHHHTTTSEEEESSSS-EEEE-----TTS------

pLDDT: mean 76.93, std 19.11, range [35.72, 96.88]

Radius of gyration: 20.46 Å; Cα contacts (8 Å, |Δi|>4): 38; chains: 1; bounding box: 38×38×58 Å